Protein AF-A0A5B0HJ02-F1 (afdb_monomer_lite)

Structure (mmCIF, N/CA/C/O backbone):
data_AF-A0A5B0HJ02-F1
#
_entry.id   AF-A0A5B0HJ02-F1
#
loop_
_atom_site.group_PDB
_atom_site.id
_atom_site.type_symbol
_atom_site.label_atom_id
_atom_site.label_alt_id
_atom_site.label_comp_id
_atom_site.label_asym_id
_atom_site.label_entity_id
_atom_site.label_seq_id
_atom_site.pdbx_PDB_ins_code
_atom_site.Cartn_x
_atom_site.Cartn_y
_atom_site.Cartn_z
_atom_site.occupancy
_atom_site.B_iso_or_equiv
_atom_site.auth_seq_id
_atom_site.auth_comp_id
_atom_site.auth_asym_id
_atom_site.auth_atom_id
_atom_site.pdbx_PDB_model_num
ATOM 1 N N . MET A 1 1 ? -8.915 -2.417 18.604 1.00 61.88 1 MET A N 1
ATOM 2 C CA . MET A 1 1 ? -9.195 -3.215 17.395 1.00 61.88 1 MET A CA 1
ATOM 3 C C . MET A 1 1 ? -8.164 -2.818 16.365 1.00 61.88 1 MET A C 1
ATOM 5 O O . MET A 1 1 ? -8.054 -1.625 16.091 1.00 61.88 1 MET A O 1
ATOM 9 N N . GLY A 1 2 ? -7.340 -3.759 15.916 1.00 76.00 2 GLY A N 1
ATOM 10 C CA . GLY A 1 2 ? -6.321 -3.497 14.906 1.00 76.00 2 GLY A CA 1
ATOM 11 C C . GLY A 1 2 ? -6.932 -3.295 13.522 1.00 76.00 2 GLY A C 1
ATOM 12 O O . GLY A 1 2 ? -8.115 -3.545 13.284 1.00 76.00 2 GLY A O 1
ATOM 13 N N . THR A 1 3 ? -6.120 -2.777 12.610 1.00 84.00 3 THR A N 1
ATOM 14 C CA . THR A 1 3 ? -6.479 -2.568 11.208 1.00 84.00 3 THR A CA 1
ATOM 15 C C . THR A 1 3 ? -5.458 -3.293 10.349 1.00 84.00 3 THR A C 1
ATOM 17 O O . THR A 1 3 ? -4.254 -3.139 10.551 1.00 84.00 3 THR A O 1
ATOM 20 N N . LEU A 1 4 ? -5.940 -4.082 9.399 1.00 88.75 4 LEU A N 1
ATOM 21 C CA . LEU A 1 4 ? -5.136 -4.810 8.432 1.00 88.75 4 LEU A CA 1
ATOM 22 C C . LEU A 1 4 ? -5.085 -4.025 7.121 1.00 88.75 4 LEU A C 1
ATOM 24 O O . LEU A 1 4 ? -6.081 -3.448 6.683 1.00 88.75 4 LEU A O 1
ATOM 28 N N . ILE A 1 5 ? -3.910 -4.019 6.496 1.00 89.94 5 ILE A N 1
ATOM 29 C CA . ILE A 1 5 ? -3.671 -3.392 5.197 1.00 89.94 5 ILE A CA 1
ATOM 30 C C . ILE A 1 5 ? -3.249 -4.482 4.221 1.00 89.94 5 ILE A C 1
ATOM 32 O O . ILE A 1 5 ? -2.210 -5.119 4.398 1.00 89.94 5 ILE A O 1
ATOM 36 N N . PHE A 1 6 ? -4.024 -4.646 3.158 1.00 89.38 6 PHE A N 1
ATOM 37 C CA . PHE A 1 6 ? -3.704 -5.513 2.035 1.00 89.38 6 PHE A CA 1
ATOM 38 C C . PHE A 1 6 ? -3.289 -4.648 0.853 1.00 89.38 6 PHE A C 1
ATOM 40 O O . PHE A 1 6 ? -4.129 -4.007 0.231 1.00 89.38 6 PHE A O 1
ATOM 47 N N . ALA A 1 7 ? -1.993 -4.608 0.550 1.00 89.50 7 ALA A N 1
ATOM 48 C CA . ALA A 1 7 ? -1.511 -3.949 -0.658 1.00 89.50 7 ALA A CA 1
ATOM 49 C C . ALA A 1 7 ? -1.887 -4.789 -1.884 1.00 89.50 7 ALA A C 1
ATOM 51 O O . ALA A 1 7 ? -1.589 -5.982 -1.937 1.00 89.50 7 ALA A O 1
ATOM 52 N N . VAL A 1 8 ? -2.523 -4.153 -2.861 1.00 89.44 8 VAL A N 1
ATOM 53 C CA . VAL A 1 8 ? -2.910 -4.746 -4.138 1.00 89.44 8 VAL A CA 1
ATOM 54 C C . VAL A 1 8 ? -2.098 -4.052 -5.217 1.00 89.44 8 VAL A C 1
ATOM 56 O O . VAL A 1 8 ? -2.255 -2.854 -5.446 1.00 89.44 8 VAL A O 1
ATOM 59 N N . VAL A 1 9 ? -1.216 -4.801 -5.869 1.00 89.88 9 VAL A N 1
ATOM 60 C CA . VAL A 1 9 ? -0.442 -4.302 -7.004 1.00 89.88 9 VAL A CA 1
ATOM 61 C C . VAL A 1 9 ? -0.920 -5.024 -8.252 1.00 89.88 9 VAL A C 1
ATOM 63 O O . VAL A 1 9 ? -0.919 -6.252 -8.300 1.00 89.88 9 VAL A O 1
ATOM 66 N N . GLY A 1 10 ? -1.371 -4.260 -9.239 1.00 89.44 10 GLY A N 1
ATOM 67 C CA . GLY A 1 10 ? -1.665 -4.762 -10.574 1.00 89.44 10 GLY A CA 1
ATOM 68 C C . GLY A 1 10 ? -0.522 -4.409 -11.515 1.00 89.44 10 GLY A C 1
ATOM 69 O O . GLY 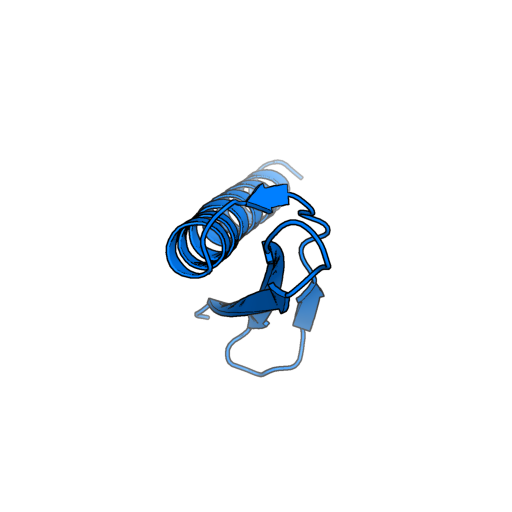A 1 10 ? 0.043 -3.323 -11.416 1.00 89.44 10 GLY A O 1
ATOM 70 N N . GLN A 1 11 ? -0.183 -5.309 -12.428 1.00 88.56 11 GLN A N 1
ATOM 71 C CA . GLN A 1 11 ? 0.701 -4.986 -13.541 1.00 88.56 11 GLN A CA 1
ATOM 72 C C . GLN A 1 11 ? -0.139 -4.436 -14.698 1.00 88.56 11 GLN A C 1
ATOM 74 O O . GLN A 1 11 ? -1.159 -5.026 -15.056 1.00 88.56 11 GLN A O 1
ATOM 79 N N . ASP A 1 12 ? 0.298 -3.320 -15.267 1.00 85.88 12 ASP A N 1
ATOM 80 C CA . ASP A 1 12 ? -0.253 -2.707 -16.473 1.00 85.88 12 ASP A CA 1
ATOM 81 C C . ASP A 1 12 ? 0.820 -2.689 -17.581 1.00 85.88 12 ASP A C 1
ATOM 83 O O . ASP A 1 12 ? 1.984 -3.013 -17.337 1.00 85.88 12 ASP A O 1
ATOM 87 N N . ILE A 1 13 ? 0.445 -2.332 -18.812 1.00 82.25 13 ILE A N 1
ATOM 88 C CA . ILE A 1 13 ? 1.306 -2.405 -20.008 1.00 82.25 13 ILE A CA 1
ATOM 89 C C . ILE A 1 13 ? 2.618 -1.632 -19.821 1.00 82.25 13 ILE A C 1
ATOM 91 O O . ILE A 1 13 ? 3.671 -2.078 -20.272 1.00 82.25 13 ILE A O 1
ATOM 95 N N . GLU A 1 14 ? 2.560 -0.484 -19.152 1.00 82.69 14 GLU A N 1
ATOM 96 C CA . GLU A 1 14 ? 3.706 0.413 -19.009 1.00 82.69 14 GLU A CA 1
ATOM 97 C C . GLU A 1 14 ? 4.345 0.355 -17.602 1.00 82.69 14 GLU A C 1
ATOM 99 O O . GLU A 1 14 ? 5.381 0.982 -17.376 1.00 82.69 14 GLU A O 1
ATOM 104 N N . GLY A 1 15 ? 3.752 -0.361 -16.638 1.00 87.69 15 GLY A N 1
ATOM 105 C CA . GLY A 1 15 ? 4.195 -0.301 -15.242 1.00 87.69 15 GLY A CA 1
ATOM 106 C C . GLY A 1 15 ? 3.279 -1.017 -14.254 1.00 87.69 15 GLY A C 1
ATOM 107 O O . GLY A 1 15 ? 2.709 -2.064 -14.547 1.00 87.69 15 GLY A O 1
ATOM 108 N N . PHE A 1 16 ? 3.158 -0.464 -13.052 1.00 89.62 16 PHE A N 1
ATOM 109 C CA . PHE A 1 16 ? 2.410 -1.052 -11.947 1.00 89.62 16 PHE A CA 1
ATOM 110 C C . PHE A 1 16 ? 1.391 -0.064 -11.398 1.00 89.62 16 PHE A C 1
ATOM 112 O O . PHE A 1 16 ? 1.715 1.085 -11.098 1.00 89.62 16 PHE A O 1
ATOM 119 N N . ILE A 1 17 ? 0.166 -0.540 -11.216 1.00 88.94 17 ILE A N 1
ATOM 120 C CA . ILE A 1 17 ? -0.886 0.166 -10.498 1.00 88.94 17 ILE A CA 1
ATOM 121 C C . ILE A 1 17 ? -0.900 -0.290 -9.043 1.00 88.94 17 ILE A C 1
ATOM 123 O O . ILE A 1 17 ? -0.831 -1.482 -8.747 1.00 88.94 17 ILE A O 1
ATOM 127 N N . ALA A 1 18 ? -0.997 0.659 -8.121 1.00 90.06 18 ALA A N 1
ATOM 128 C CA . ALA A 1 18 ? -1.064 0.380 -6.692 1.00 90.06 18 ALA A CA 1
ATOM 129 C C . ALA A 1 18 ? -2.433 0.747 -6.131 1.00 90.06 18 ALA A C 1
ATOM 131 O O . ALA A 1 18 ? -2.889 1.861 -6.357 1.00 90.06 18 ALA A O 1
ATOM 132 N N . SER A 1 19 ? -3.026 -0.144 -5.343 1.00 90.06 19 SER A N 1
ATOM 133 C CA . SER A 1 19 ? -4.201 0.090 -4.501 1.00 90.06 19 SER A CA 1
ATOM 134 C C . SER A 1 19 ? -4.006 -0.632 -3.161 1.00 90.06 19 SER A C 1
ATOM 136 O O . SER A 1 19 ? -3.066 -1.406 -2.983 1.00 90.06 19 SER A O 1
ATOM 138 N N . ALA A 1 20 ? -4.865 -0.380 -2.179 1.00 89.50 20 ALA A N 1
ATOM 139 C CA . ALA A 1 20 ? -4.863 -1.121 -0.927 1.00 89.50 20 ALA A CA 1
ATOM 140 C C . ALA A 1 20 ? -6.286 -1.391 -0.448 1.00 89.50 20 ALA A C 1
ATOM 142 O O . ALA A 1 20 ? -7.191 -0.595 -0.666 1.00 89.50 20 ALA A O 1
ATOM 143 N N . VAL A 1 21 ? -6.487 -2.492 0.263 1.00 89.38 21 VAL A N 1
ATOM 144 C CA . VAL A 1 21 ? -7.718 -2.758 1.005 1.00 89.38 21 VAL A CA 1
ATOM 145 C C . VAL A 1 21 ? -7.405 -2.642 2.486 1.00 89.38 21 VAL A C 1
ATOM 147 O O . VAL A 1 21 ? -6.518 -3.316 3.005 1.00 89.38 21 VAL A O 1
ATOM 150 N N . ILE A 1 22 ? -8.129 -1.758 3.157 1.00 89.19 22 ILE A N 1
ATOM 151 C CA . ILE A 1 22 ? -8.083 -1.581 4.602 1.00 89.19 22 ILE A CA 1
ATOM 152 C C . ILE A 1 22 ? -9.234 -2.394 5.175 1.00 89.19 22 ILE A C 1
ATOM 154 O O . ILE A 1 22 ? -10.371 -2.214 4.749 1.00 89.19 22 ILE A O 1
ATOM 158 N N . THR A 1 23 ? -8.964 -3.269 6.134 1.00 88.19 23 THR A N 1
ATOM 159 C CA . THR A 1 23 ? -10.024 -3.994 6.841 1.00 88.19 23 THR A CA 1
ATOM 160 C C . THR A 1 23 ? -9.782 -4.009 8.337 1.00 88.19 23 THR A C 1
ATOM 162 O O . THR A 1 23 ? -8.640 -3.934 8.788 1.00 88.19 23 THR A O 1
ATOM 165 N N . ASP A 1 24 ? -10.847 -4.098 9.125 1.00 84.94 24 ASP A N 1
ATOM 166 C CA . ASP A 1 24 ? -10.701 -4.455 10.534 1.00 84.94 24 ASP A CA 1
ATOM 167 C C . ASP A 1 24 ? -10.260 -5.920 10.693 1.00 84.94 24 ASP A C 1
ATOM 169 O O . ASP A 1 24 ? -10.370 -6.732 9.772 1.00 84.94 24 ASP A O 1
ATOM 173 N N . GLU A 1 25 ? -9.726 -6.253 11.869 1.00 80.50 25 GLU A N 1
ATOM 174 C CA . GLU A 1 25 ? -9.319 -7.626 12.219 1.00 80.50 25 GLU A CA 1
ATOM 175 C C . GLU A 1 25 ? -10.478 -8.632 12.170 1.00 80.50 25 GLU A C 1
ATOM 177 O O . GLU A 1 25 ? -10.241 -9.826 12.008 1.00 80.50 25 GLU A O 1
ATOM 182 N N . ALA A 1 26 ? -11.719 -8.157 12.305 1.00 78.88 26 ALA A N 1
ATOM 183 C CA . ALA A 1 26 ? -12.915 -8.983 12.205 1.00 78.88 26 ALA A CA 1
ATOM 184 C C . ALA A 1 26 ? -13.288 -9.315 10.746 1.00 78.88 26 ALA A C 1
ATOM 186 O O . ALA A 1 26 ? -14.080 -10.224 10.514 1.00 78.88 26 ALA A O 1
ATOM 187 N N . GLY A 1 27 ? -12.723 -8.602 9.765 1.00 72.12 27 GLY A N 1
ATOM 188 C CA . GLY A 1 27 ? -13.074 -8.736 8.352 1.00 72.12 27 GLY A CA 1
ATOM 189 C C . GLY A 1 27 ? -14.460 -8.185 8.000 1.00 72.12 27 GLY A C 1
ATOM 190 O O . GLY A 1 27 ? -14.928 -8.397 6.884 1.00 72.12 27 GLY A O 1
ATOM 191 N N . GLU A 1 28 ? -15.131 -7.493 8.922 1.00 75.62 28 GLU A N 1
ATOM 192 C CA . GLU A 1 28 ? -16.508 -7.022 8.739 1.00 75.62 28 GLU A CA 1
ATOM 193 C C . GLU A 1 28 ? -16.573 -5.671 8.025 1.00 75.62 28 GLU A C 1
ATOM 195 O O . GLU A 1 28 ? -17.576 -5.343 7.386 1.00 75.62 28 GLU A O 1
ATOM 200 N N . ARG A 1 29 ? -15.504 -4.871 8.106 1.00 74.19 29 ARG A N 1
ATOM 201 C CA . ARG A 1 29 ? -15.422 -3.565 7.442 1.00 74.19 29 ARG A CA 1
ATOM 202 C C . ARG A 1 29 ? -14.205 -3.488 6.546 1.00 74.19 29 ARG A C 1
ATOM 204 O O . ARG A 1 29 ? -13.146 -3.053 6.983 1.00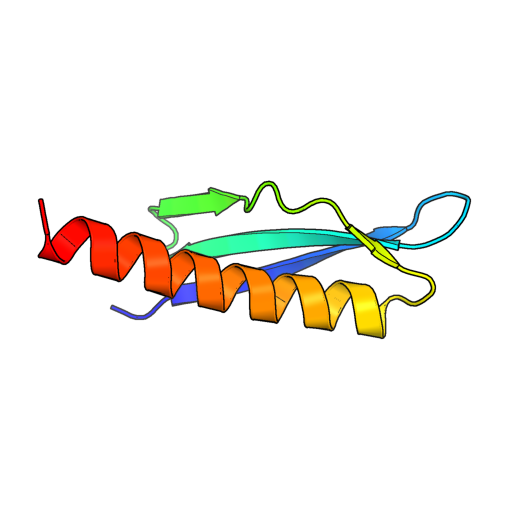 74.19 29 ARG A O 1
ATOM 211 N N . SER A 1 30 ? -14.390 -3.830 5.275 1.00 80.31 30 SER A N 1
ATOM 212 C CA . SER A 1 30 ? -13.390 -3.642 4.226 1.00 80.31 30 SER A CA 1
ATOM 213 C C . SER A 1 30 ? -13.645 -2.357 3.432 1.00 80.31 30 SER A C 1
ATOM 215 O O . SER A 1 30 ? -14.732 -2.164 2.884 1.00 80.31 30 SER A O 1
ATOM 217 N N . GLN A 1 31 ? -12.631 -1.509 3.301 1.00 83.19 31 GLN A N 1
ATOM 218 C CA . GLN A 1 31 ? -12.630 -0.333 2.4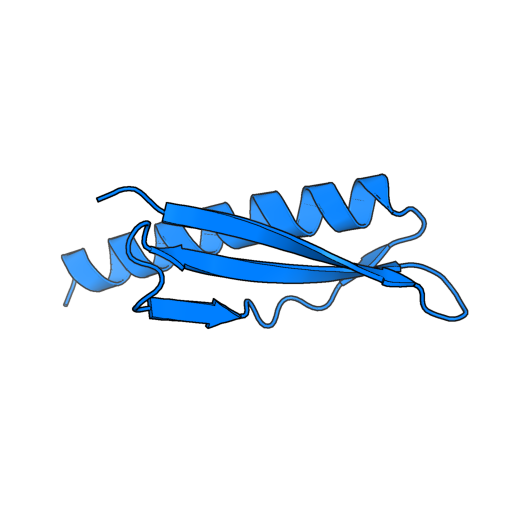40 1.00 83.19 31 GLN A CA 1
ATOM 219 C C . GLN A 1 31 ? -11.445 -0.408 1.478 1.00 83.19 31 GLN A C 1
ATOM 221 O O . GLN A 1 31 ? -10.287 -0.403 1.893 1.00 83.19 31 GLN A O 1
ATOM 226 N N . ALA A 1 32 ? -11.730 -0.431 0.177 1.00 81.19 32 ALA A N 1
ATOM 227 C CA . ALA A 1 32 ? -10.699 -0.243 -0.835 1.00 81.19 32 ALA A CA 1
ATOM 228 C C . ALA A 1 32 ? -10.269 1.231 -0.866 1.00 81.19 32 ALA A C 1
ATOM 230 O O . ALA A 1 32 ? -11.101 2.136 -0.993 1.00 81.19 32 ALA A O 1
ATOM 231 N N . THR A 1 33 ? -8.967 1.478 -0.770 1.00 77.06 33 THR A N 1
ATOM 232 C CA . THR A 1 33 ? -8.386 2.777 -1.075 1.00 77.06 33 THR A CA 1
ATOM 233 C C . THR A 1 33 ? -8.463 2.971 -2.585 1.00 77.06 33 THR A C 1
ATOM 235 O O . THR A 1 33 ? -8.007 2.149 -3.379 1.00 77.06 33 THR A O 1
ATOM 238 N N . ARG A 1 34 ? -9.061 4.085 -3.009 1.00 68.06 34 ARG A N 1
ATOM 239 C CA . ARG A 1 34 ? -9.110 4.473 -4.428 1.00 68.06 34 ARG A CA 1
ATOM 240 C C . ARG A 1 34 ? -7.791 5.078 -4.914 1.00 68.06 34 ARG A C 1
ATOM 242 O O . ARG A 1 34 ? -7.785 5.788 -5.915 1.00 68.06 34 ARG A O 1
ATOM 249 N N . ALA A 1 35 ? -6.692 4.859 -4.195 1.00 64.12 35 ALA A N 1
ATOM 250 C CA . ALA A 1 35 ? -5.396 5.295 -4.671 1.00 64.12 35 ALA A CA 1
ATOM 251 C C . ALA A 1 35 ? -5.099 4.532 -5.959 1.00 64.12 35 ALA A C 1
ATOM 253 O O . 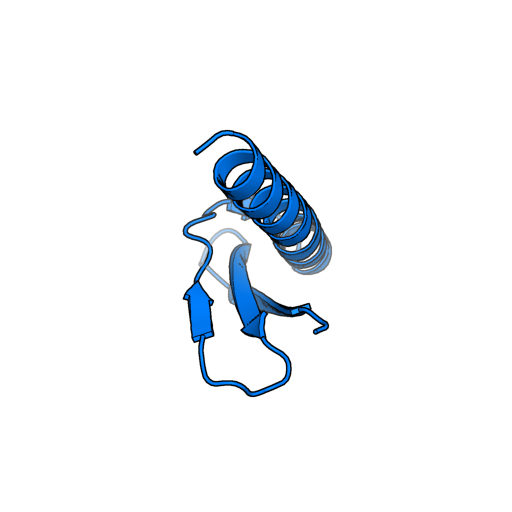ALA A 1 35 ? -5.143 3.308 -5.966 1.00 64.12 35 ALA A O 1
ATOM 254 N N . LEU A 1 36 ? -4.882 5.276 -7.036 1.00 68.81 36 LEU A N 1
ATOM 255 C CA . LEU A 1 36 ? -4.372 4.785 -8.303 1.00 68.81 36 LEU A CA 1
ATOM 256 C C . LEU A 1 36 ? -3.140 5.638 -8.578 1.00 68.81 36 LEU A C 1
ATOM 258 O O . LEU A 1 36 ? -3.249 6.830 -8.856 1.00 68.81 36 LEU A O 1
ATOM 262 N N . GLY A 1 37 ? -1.970 5.042 -8.394 1.00 70.81 37 GLY A N 1
ATOM 263 C CA . GLY A 1 37 ? -0.706 5.604 -8.846 1.00 70.81 37 GLY A CA 1
ATOM 264 C C . GLY A 1 37 ? -0.085 4.656 -9.859 1.00 70.81 37 GLY A C 1
ATOM 265 O O . GLY A 1 37 ? -0.312 3.448 -9.781 1.00 70.81 37 GLY A O 1
ATOM 266 N N . PHE A 1 38 ? 0.667 5.215 -10.798 1.00 84.50 38 PHE A N 1
ATOM 267 C CA . PHE A 1 38 ? 1.424 4.459 -11.778 1.00 84.50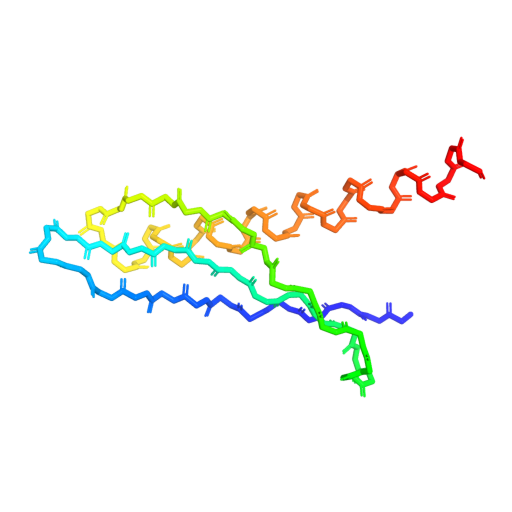 38 PHE A CA 1
ATOM 268 C C . PHE A 1 38 ? 2.901 4.468 -11.382 1.00 84.50 38 PHE A C 1
ATOM 270 O O . PHE A 1 38 ? 3.473 5.538 -11.160 1.00 84.50 38 PHE A O 1
ATOM 277 N N . PHE A 1 39 ? 3.500 3.286 -11.273 1.00 89.44 39 PHE A N 1
ATOM 278 C CA . PHE A 1 39 ? 4.854 3.100 -10.760 1.00 89.44 39 PHE A CA 1
ATOM 279 C C . PHE A 1 39 ? 5.690 2.241 -11.710 1.00 89.44 39 PHE A C 1
ATOM 281 O O . PHE A 1 39 ? 5.177 1.272 -12.267 1.00 89.44 39 PHE A O 1
ATOM 288 N N . PRO A 1 40 ? 6.987 2.537 -11.872 1.00 89.19 40 PRO A N 1
ATOM 289 C CA . PRO A 1 40 ? 7.877 1.750 -12.720 1.00 89.19 40 PRO A CA 1
ATOM 290 C C . PRO A 1 40 ? 8.222 0.378 -12.123 1.00 89.19 40 PRO A C 1
ATOM 292 O O . PRO A 1 40 ? 8.617 -0.520 -12.863 1.00 89.19 40 PRO A O 1
ATOM 295 N N . THR A 1 41 ? 8.081 0.185 -10.803 1.00 92.69 41 THR A N 1
ATOM 296 C CA . THR A 1 41 ? 8.390 -1.091 -10.139 1.00 92.69 41 THR A CA 1
ATOM 297 C C . THR A 1 41 ? 7.284 -1.553 -9.190 1.00 92.69 41 THR A C 1
ATOM 299 O O . THR A 1 41 ? 6.618 -0.748 -8.536 1.00 92.69 41 THR A O 1
ATOM 302 N N . GLU A 1 42 ? 7.128 -2.876 -9.062 1.00 92.00 42 GLU A N 1
ATOM 303 C CA . GLU A 1 42 ? 6.190 -3.498 -8.118 1.00 92.00 42 GLU A CA 1
ATOM 304 C C . GLU A 1 42 ? 6.488 -3.081 -6.671 1.00 92.00 42 GLU A C 1
ATOM 306 O O . GLU A 1 42 ? 5.579 -2.832 -5.882 1.00 92.00 42 GLU A O 1
ATOM 311 N N . MET A 1 43 ? 7.773 -2.965 -6.324 1.00 93.81 43 MET A N 1
ATOM 312 C CA . MET A 1 43 ? 8.213 -2.570 -4.988 1.00 93.81 43 MET A CA 1
ATOM 313 C C . MET A 1 43 ? 7.756 -1.148 -4.641 1.00 93.81 43 MET A C 1
ATOM 315 O O . MET A 1 43 ? 7.236 -0.929 -3.546 1.00 93.81 43 MET A O 1
ATOM 319 N N . GLU A 1 44 ? 7.905 -0.196 -5.565 1.00 92.25 44 GLU A N 1
ATOM 320 C CA . GLU A 1 44 ? 7.434 1.180 -5.376 1.00 92.25 44 GLU A CA 1
ATOM 321 C C . GLU A 1 44 ? 5.910 1.245 -5.278 1.00 92.25 44 GLU A C 1
ATOM 323 O O . GLU A 1 44 ? 5.383 1.877 -4.361 1.00 92.25 44 GLU A O 1
ATOM 328 N N . ALA A 1 45 ? 5.205 0.523 -6.155 1.00 91.56 45 ALA A N 1
ATOM 329 C CA . ALA A 1 45 ? 3.751 0.413 -6.117 1.00 91.56 45 ALA A CA 1
ATOM 330 C C . ALA A 1 45 ? 3.266 -0.127 -4.764 1.00 91.56 45 ALA A C 1
ATOM 332 O O . ALA A 1 45 ? 2.381 0.442 -4.120 1.00 91.56 45 ALA A O 1
ATOM 333 N N . ARG A 1 46 ? 3.893 -1.202 -4.282 1.00 91.81 46 ARG A N 1
ATOM 334 C CA . ARG A 1 46 ? 3.558 -1.831 -3.004 1.00 91.81 46 ARG A CA 1
ATOM 335 C C . ARG A 1 46 ? 3.826 -0.902 -1.827 1.00 91.81 46 ARG A C 1
ATOM 337 O O . ARG A 1 46 ? 2.986 -0.793 -0.934 1.00 91.81 46 ARG A O 1
ATOM 344 N N . GLN A 1 47 ? 4.979 -0.235 -1.819 1.00 92.88 47 GLN A N 1
ATOM 345 C CA . GLN A 1 47 ? 5.336 0.704 -0.760 1.00 92.88 47 GLN A CA 1
ATOM 346 C C . GLN A 1 47 ? 4.351 1.877 -0.720 1.00 92.88 47 GLN A C 1
ATOM 348 O O . GLN A 1 47 ? 3.863 2.233 0.353 1.00 92.88 47 GLN A O 1
ATOM 353 N N . PHE A 1 48 ? 3.996 2.428 -1.883 1.00 91.69 48 PHE A N 1
ATOM 354 C CA . PHE A 1 48 ? 3.003 3.490 -1.986 1.00 91.69 48 PHE A CA 1
ATOM 355 C C . PHE A 1 48 ? 1.630 3.049 -1.466 1.00 91.69 48 PHE A C 1
ATOM 357 O O . PHE A 1 48 ? 1.037 3.760 -0.655 1.00 91.69 48 PHE A O 1
ATOM 364 N N . ALA A 1 49 ? 1.141 1.871 -1.869 1.00 91.06 49 ALA A N 1
ATOM 365 C CA . ALA A 1 49 ? -0.136 1.330 -1.399 1.00 91.06 49 ALA A CA 1
ATOM 366 C C . ALA A 1 49 ? -0.209 1.251 0.135 1.00 91.06 49 ALA A C 1
ATOM 368 O O . ALA A 1 49 ? -1.219 1.629 0.734 1.00 91.06 49 ALA A O 1
ATOM 369 N N . ILE A 1 50 ? 0.871 0.794 0.777 1.00 91.06 50 ILE A N 1
ATOM 370 C CA . ILE A 1 50 ? 0.955 0.668 2.237 1.00 91.06 50 ILE A CA 1
ATOM 371 C C . ILE A 1 50 ? 0.941 2.043 2.910 1.00 91.06 50 ILE A C 1
ATOM 373 O O . ILE A 1 50 ? 0.161 2.260 3.838 1.00 91.06 50 ILE A O 1
ATOM 377 N N . GLU A 1 51 ? 1.788 2.972 2.464 1.00 92.12 51 GLU A N 1
ATOM 378 C CA . GLU A 1 51 ? 1.878 4.304 3.076 1.00 92.12 51 GLU A CA 1
ATOM 379 C C . GLU A 1 51 ? 0.599 5.117 2.864 1.00 92.12 51 GLU A C 1
ATOM 381 O O . GLU A 1 51 ? 0.106 5.755 3.798 1.00 92.12 51 GLU A O 1
ATOM 386 N N . TYR A 1 52 ? -0.008 5.020 1.679 1.00 90.38 52 TYR A N 1
ATOM 387 C CA . TYR A 1 52 ? -1.302 5.635 1.414 1.00 90.38 52 TYR A CA 1
ATOM 388 C C . TYR A 1 52 ? -2.381 5.083 2.351 1.00 90.38 52 TYR A C 1
ATOM 390 O O . TYR A 1 52 ? -3.134 5.850 2.950 1.00 90.38 52 TYR A O 1
ATOM 398 N N . ALA A 1 53 ? -2.445 3.759 2.525 1.00 89.25 53 ALA A N 1
ATOM 399 C CA . ALA A 1 53 ? -3.412 3.137 3.423 1.00 89.25 53 ALA A CA 1
ATOM 400 C C . ALA A 1 53 ? -3.220 3.569 4.884 1.00 89.25 53 ALA A C 1
ATOM 402 O O . ALA A 1 53 ? -4.198 3.871 5.564 1.00 89.25 53 ALA A O 1
ATOM 403 N N . LYS A 1 54 ? -1.975 3.676 5.366 1.00 90.00 54 LYS A N 1
ATOM 404 C CA . LYS A 1 54 ? -1.685 4.220 6.705 1.00 90.00 54 LYS A CA 1
ATOM 405 C C . LYS A 1 54 ? -2.184 5.659 6.855 1.00 90.00 54 LYS A C 1
ATOM 407 O O . LYS A 1 54 ? -2.805 5.989 7.866 1.00 90.00 54 LYS A O 1
ATOM 412 N N . ALA A 1 55 ? -1.947 6.503 5.851 1.00 89.06 55 ALA A N 1
ATOM 413 C CA . ALA A 1 55 ? -2.414 7.887 5.852 1.00 89.06 55 ALA A CA 1
ATOM 414 C C . ALA A 1 55 ? -3.952 7.979 5.838 1.00 89.06 55 ALA A C 1
ATOM 416 O O . ALA A 1 55 ? -4.527 8.803 6.551 1.00 89.06 55 ALA A O 1
ATOM 417 N N . GLU A 1 56 ? -4.624 7.112 5.075 1.00 87.06 56 GLU A N 1
ATOM 418 C CA . GLU A 1 56 ? -6.087 6.996 5.032 1.00 87.06 56 GLU A CA 1
ATOM 419 C C . GLU A 1 56 ? -6.665 6.628 6.403 1.00 87.06 56 GLU A C 1
ATOM 421 O O . GLU A 1 56 ? -7.569 7.306 6.892 1.00 87.06 56 GLU A O 1
ATOM 426 N N . ILE A 1 57 ? -6.092 5.615 7.066 1.00 87.06 57 ILE A N 1
ATOM 427 C CA . ILE A 1 57 ? -6.473 5.211 8.428 1.00 87.06 57 ILE A CA 1
ATOM 428 C C . ILE A 1 57 ? -6.342 6.397 9.386 1.00 87.06 57 ILE A C 1
ATOM 430 O O . ILE A 1 57 ? -7.275 6.686 10.138 1.00 87.06 57 ILE A O 1
ATOM 434 N N . GLY A 1 58 ? -5.210 7.108 9.331 1.00 86.50 58 GLY A N 1
ATOM 435 C CA . GLY A 1 58 ? -4.980 8.301 10.142 1.00 86.50 58 GLY A CA 1
ATOM 436 C C . GLY A 1 58 ? -6.043 9.377 9.910 1.00 86.50 58 GLY A C 1
ATOM 437 O O . GLY A 1 58 ? -6.589 9.923 10.868 1.00 86.50 58 GLY A O 1
ATOM 438 N N . ARG A 1 59 ? -6.409 9.636 8.649 1.00 84.81 59 ARG A N 1
ATOM 439 C CA . ARG A 1 59 ? -7.434 10.627 8.293 1.00 84.81 59 ARG A CA 1
ATOM 440 C C . ARG A 1 59 ? -8.824 10.229 8.780 1.00 84.81 59 ARG A C 1
ATOM 442 O O . ARG A 1 59 ? -9.526 11.062 9.347 1.00 84.81 59 ARG A O 1
ATOM 449 N N . CYS A 1 60 ? -9.210 8.966 8.608 1.00 81.44 60 CYS A N 1
ATOM 450 C CA . CYS A 1 60 ? -10.482 8.443 9.102 1.00 81.44 60 CYS A CA 1
ATOM 451 C C . CYS A 1 60 ? -10.570 8.496 10.632 1.00 81.44 60 CYS A C 1
ATOM 453 O O . CYS A 1 60 ? -11.628 8.819 11.172 1.00 81.44 60 CYS A O 1
ATOM 455 N N . ALA A 1 61 ? -9.475 8.198 11.337 1.00 82.38 61 ALA A N 1
ATOM 456 C CA . ALA A 1 61 ? -9.417 8.319 12.790 1.00 82.38 61 ALA A CA 1
ATOM 457 C C . ALA A 1 61 ? -9.601 9.777 13.237 1.00 82.38 61 ALA A C 1
ATOM 459 O O . ALA A 1 61 ? -10.381 10.044 14.146 1.00 82.38 61 ALA A O 1
ATOM 460 N N . LEU A 1 62 ? -8.947 10.718 12.554 1.00 80.06 62 LEU A N 1
ATOM 461 C CA . LEU A 1 62 ? -9.031 12.142 12.869 1.00 80.06 62 LEU A CA 1
ATOM 462 C C . LEU A 1 62 ? -10.440 12.700 12.611 1.00 80.06 62 LEU A C 1
ATOM 464 O O . LEU A 1 62 ? -10.994 13.359 13.484 1.00 80.06 62 LEU A O 1
ATOM 468 N N . MET A 1 63 ? -11.067 12.343 11.483 1.00 79.38 63 MET A N 1
ATOM 469 C CA . MET A 1 63 ? -12.455 12.724 11.174 1.00 79.38 63 MET A CA 1
ATOM 470 C C . MET A 1 63 ? -13.462 12.219 12.217 1.00 79.38 63 MET A C 1
ATOM 472 O O . MET A 1 63 ? -14.428 12.914 12.510 1.00 79.38 63 MET A O 1
ATOM 476 N N . ARG A 1 64 ? -13.241 11.030 12.795 1.00 75.06 64 ARG A N 1
ATOM 477 C CA . ARG A 1 64 ? -14.097 10.482 13.864 1.00 75.06 64 ARG A CA 1
ATOM 478 C C . ARG A 1 64 ? -13.936 11.195 15.205 1.00 75.06 64 ARG A C 1
ATOM 480 O O . ARG A 1 64 ? -14.834 11.101 16.028 1.00 75.06 64 ARG A O 1
ATOM 487 N N . LEU A 1 65 ? -12.801 11.848 15.449 1.00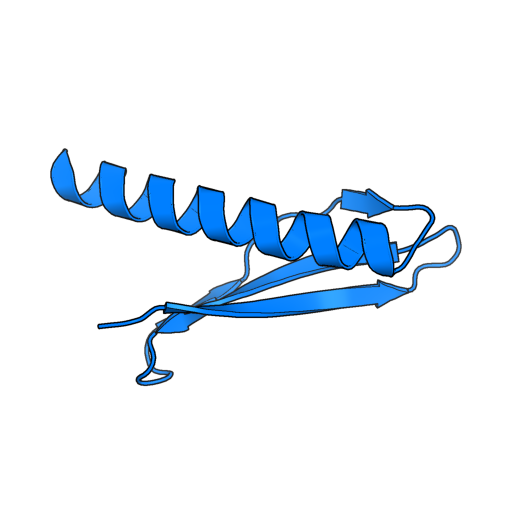 68.75 65 LEU A N 1
ATOM 488 C CA . LEU A 1 65 ? -12.547 12.589 16.690 1.00 68.75 65 LEU A CA 1
ATOM 489 C C . LEU A 1 65 ? -13.108 14.014 16.648 1.00 68.75 65 LEU A C 1
ATOM 491 O O . LEU A 1 65 ? -13.315 14.618 17.695 1.00 68.75 65 LEU A O 1
ATOM 495 N N . THR A 1 66 ? -13.321 14.559 15.450 1.00 66.31 66 THR A N 1
ATOM 496 C CA . THR A 1 66 ? -13.808 15.929 15.236 1.00 66.31 66 THR A CA 1
ATOM 497 C C . THR A 1 66 ? -15.296 16.014 14.883 1.00 66.31 66 THR A C 1
ATOM 499 O O . THR A 1 66 ? -15.773 17.115 14.613 1.00 66.31 66 THR A O 1
ATOM 502 N N . GLY A 1 67 ? -16.000 14.880 14.808 1.00 51.19 67 GLY A N 1
ATOM 503 C CA . GLY A 1 67 ? -17.403 14.773 14.387 1.00 51.19 67 GLY A CA 1
ATOM 504 C C . GLY A 1 67 ? -18.350 14.369 15.504 1.00 51.19 67 GLY A C 1
ATOM 505 O O . GLY A 1 67 ? -17.877 13.761 16.489 1.00 51.19 67 GLY A O 1
#

Radius of gyration: 12.95 Å; chains: 1; bounding box: 26×25×37 Å

Organism: NCBI:txid2603818

Foldseek 3Di:
DDKDKAWDWDADPQAIWTKIWIADPVRPDIDIGPDTDGDRDPVVSRVCNVVVVVVVVVVVVVVVVVD

Secondary structure (DSSP, 8-state):
--EEEEEEEEEETTEEEEEEEEEETTSS-EEEEEEEEEESSHHHHHHHHHHHHHHHHHHHHHHHH--

Sequence (67 aa):
MGTLIFAVVGQDIEGFIASAVITDEAGERSQATRALGFFPTEMEARQFAIEYAKAEIGRCALMRLTG

pLDDT: mean 83.8, std 8.81, range [51.19, 93.81]